Protein AF-A0A2E1NQ90-F1 (afdb_monomer)

Secondary structure (DSSP, 8-state):
------S-EEETTTTEEE--TTHHHHHHHHHTT-----SS-EEEEETT-SSS-HHHHHHHHHHHT--EEEEETT--SS--HHHHHHHHHHHHHHT--

pLDDT: mean 81.33, std 13.35, range [31.59, 95.38]

Sequence (97 aa):
MLSPVMGRAVDTEKMMSSRPPRLKGFESAIAEGRVNLPHNVAVYTGKEDQVCDSKTAAKQCERLGITDLHILENETHNLSHGVVAGLVRKALKTHSE

Solvent-accessible surface area (backbone atoms only — not comparable to full-atom values): 6062 Å² total; per-residue (Å²): 138,92,72,79,70,79,47,78,46,75,41,78,90,75,76,42,76,49,68,41,87,64,46,72,60,52,53,49,30,51,77,69,66,68,62,86,72,70,95,84,56,74,46,79,40,16,58,64,9,85,84,62,35,46,69,59,53,50,55,39,27,60,72,70,70,45,82,47,70,44,76,36,82,99,22,30,75,73,62,50,68,70,57,51,57,50,51,53,52,52,56,56,55,72,72,75,119

Mean predicted aligned error: 7.07 Å

Radius of gyration: 14.65 Å; Cα contacts (8 Å, |Δi|>4): 101; chains: 1; bounding box: 43×33×29 Å

Nearest PDB structures (foldseek):
  4ns4-assembly1_A  TM=7.300E-01  e=5.386E-02  Psychrobacter cryohalolentis K5
  5akk-assembly1_A  TM=6.798E-01  e=3.114E-01  Homo sapiens
  5ai8-assembly1_A-2  TM=6.442E-01  e=5.343E-01  Homo sapiens
  5alr-assembly1_A  TM=6.464E-01  e=9.168E-01  Homo sapiens
  7a7g-assembly1_B  TM=5.119E-01  e=5.716E-01  Homo sapiens

Foldseek 3Di:
DPDDPLAWDQDPVVRDIDGDPPRVVSLVCLVVVVDDDPPDDAAEAECAAPPCHPVNVVVSCVSNVNPRYYYDYPAYRDGDPVVVVVVVVVVVVVPVD

Structure (mmCIF, N/CA/C/O backbone):
data_AF-A0A2E1NQ90-F1
#
_entry.id   AF-A0A2E1NQ90-F1
#
loop_
_atom_site.group_PDB
_atom_site.id
_atom_site.type_symbol
_atom_site.label_atom_id
_atom_site.label_alt_id
_atom_site.label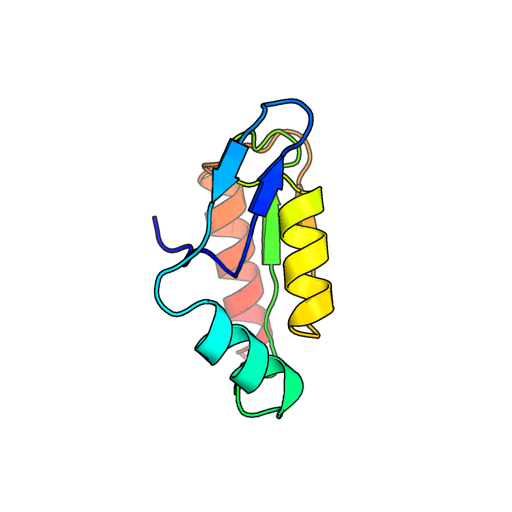_comp_id
_atom_site.label_asym_id
_atom_site.label_entity_id
_atom_site.label_seq_id
_atom_site.pdbx_PDB_ins_code
_atom_site.Cartn_x
_atom_site.Cartn_y
_atom_site.Cartn_z
_atom_site.occupancy
_atom_site.B_iso_or_equiv
_atom_site.auth_seq_id
_atom_site.auth_comp_id
_atom_site.auth_asym_id
_atom_site.auth_atom_id
_atom_site.pdbx_PDB_model_num
ATOM 1 N N . MET A 1 1 ? 6.539 -4.139 13.756 1.00 31.69 1 MET A N 1
ATOM 2 C CA . MET A 1 1 ? 6.349 -3.954 12.303 1.00 31.69 1 MET A CA 1
ATOM 3 C C . MET A 1 1 ? 5.908 -5.275 11.698 1.00 31.69 1 MET A C 1
ATOM 5 O O . MET A 1 1 ? 6.604 -6.262 11.887 1.00 31.69 1 MET A O 1
ATOM 9 N N . LEU A 1 2 ? 4.763 -5.308 11.020 1.00 31.59 2 LEU A N 1
ATOM 10 C CA . LEU A 1 2 ? 4.270 -6.470 10.272 1.00 31.59 2 LEU A CA 1
ATOM 11 C C . LEU A 1 2 ? 3.964 -6.009 8.845 1.00 31.59 2 LEU A C 1
ATOM 13 O O . LEU A 1 2 ? 2.817 -5.824 8.469 1.00 31.59 2 LEU A O 1
ATOM 17 N N . SER A 1 3 ? 5.014 -5.764 8.068 1.00 44.16 3 SER A N 1
ATOM 18 C CA . SER A 1 3 ? 4.904 -5.623 6.619 1.00 44.16 3 SER A CA 1
ATOM 19 C C . SER A 1 3 ? 5.936 -6.564 6.010 1.00 44.16 3 SER A C 1
ATOM 21 O O . SER A 1 3 ? 7.127 -6.239 6.033 1.00 44.16 3 SER A O 1
ATOM 23 N N . PRO A 1 4 ? 5.545 -7.753 5.518 1.00 52.06 4 PRO A N 1
ATOM 24 C CA . PRO A 1 4 ? 6.446 -8.530 4.684 1.00 52.06 4 PRO A CA 1
ATOM 25 C C . PRO A 1 4 ? 6.823 -7.685 3.463 1.00 52.06 4 PRO A C 1
ATOM 27 O O . PRO A 1 4 ? 5.997 -6.957 2.919 1.00 52.06 4 PRO A O 1
ATOM 30 N N . VAL A 1 5 ? 8.079 -7.764 3.027 1.00 56.25 5 VAL A N 1
ATOM 31 C CA . VAL A 1 5 ? 8.515 -7.116 1.785 1.00 56.25 5 VAL A CA 1
ATOM 32 C C . VAL A 1 5 ? 7.729 -7.753 0.634 1.00 56.25 5 VAL A C 1
ATOM 34 O O . VAL A 1 5 ? 8.007 -8.888 0.248 1.00 56.25 5 VAL A O 1
ATOM 37 N N . MET A 1 6 ? 6.731 -7.039 0.105 1.00 63.25 6 MET A N 1
ATOM 38 C CA . MET A 1 6 ? 5.756 -7.552 -0.870 1.00 63.25 6 MET A CA 1
ATOM 39 C C . MET A 1 6 ? 6.313 -7.649 -2.301 1.00 63.25 6 MET A C 1
ATOM 41 O O . MET A 1 6 ? 5.595 -7.426 -3.262 1.00 63.25 6 MET A O 1
ATOM 45 N N . GLY A 1 7 ? 7.596 -7.977 -2.470 1.00 65.12 7 GLY A N 1
ATOM 46 C CA . GLY A 1 7 ? 8.247 -8.107 -3.776 1.00 65.12 7 GLY A CA 1
ATOM 47 C C . GLY A 1 7 ? 9.455 -7.189 -3.952 1.00 65.12 7 GLY A C 1
ATOM 48 O O . GLY A 1 7 ? 9.947 -6.578 -3.008 1.00 65.12 7 GLY A O 1
ATOM 49 N N . ARG A 1 8 ? 9.991 -7.132 -5.1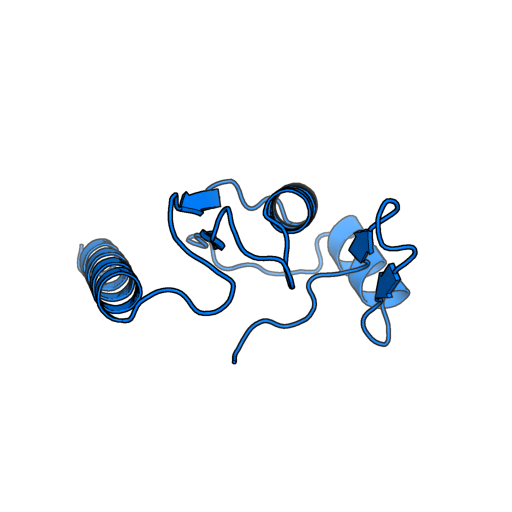76 1.00 70.94 8 ARG A N 1
ATOM 50 C CA . ARG A 1 8 ? 11.121 -6.253 -5.497 1.00 70.94 8 ARG A CA 1
ATOM 51 C C . ARG A 1 8 ? 10.697 -4.787 -5.402 1.00 70.94 8 ARG A C 1
ATOM 53 O O . ARG A 1 8 ? 9.760 -4.387 -6.091 1.00 70.94 8 ARG A O 1
ATOM 60 N N . ALA A 1 9 ? 11.439 -4.006 -4.627 1.00 69.44 9 ALA A N 1
ATOM 61 C CA . ALA A 1 9 ? 11.368 -2.551 -4.607 1.00 69.44 9 ALA A CA 1
ATOM 62 C C . ALA A 1 9 ? 12.640 -1.987 -5.252 1.00 69.44 9 ALA A C 1
ATOM 64 O O . ALA A 1 9 ? 13.748 -2.443 -4.953 1.00 69.44 9 ALA A O 1
ATOM 65 N N . VAL A 1 10 ? 12.476 -1.032 -6.168 1.00 68.25 10 VAL A N 1
ATOM 66 C CA . VAL A 1 10 ? 13.577 -0.302 -6.808 1.00 68.25 10 VAL A CA 1
ATOM 67 C C . VAL A 1 10 ? 13.262 1.178 -6.691 1.00 68.25 10 VAL A C 1
ATOM 69 O O . VAL A 1 10 ? 12.276 1.637 -7.266 1.00 68.25 10 VAL A O 1
ATOM 72 N N . ASP A 1 11 ? 14.115 1.894 -5.970 1.00 68.81 11 ASP A N 1
ATOM 73 C CA . ASP A 1 11 ? 14.109 3.348 -5.896 1.00 68.81 11 ASP A CA 1
ATOM 74 C C . ASP A 1 11 ? 15.317 3.855 -6.691 1.00 68.81 11 ASP A C 1
ATOM 76 O O . ASP A 1 11 ? 16.472 3.722 -6.274 1.00 68.81 11 ASP A O 1
ATOM 80 N N . THR A 1 12 ? 15.045 4.378 -7.887 1.00 70.69 12 THR A N 1
ATOM 81 C CA . THR A 1 12 ? 16.074 4.886 -8.800 1.00 70.69 12 THR A CA 1
ATOM 82 C C . THR A 1 12 ? 16.675 6.205 -8.332 1.00 70.69 12 THR A C 1
ATOM 84 O O . THR A 1 12 ? 17.828 6.471 -8.650 1.00 70.69 12 THR A O 1
ATOM 87 N N . GLU A 1 13 ? 15.932 7.014 -7.572 1.00 75.88 13 GLU A N 1
ATOM 88 C CA . GLU A 1 13 ? 16.425 8.294 -7.048 1.00 75.88 13 GLU A CA 1
ATOM 89 C C . GLU A 1 13 ? 17.424 8.060 -5.910 1.00 75.88 13 GLU A C 1
ATOM 91 O O . GLU A 1 13 ? 18.440 8.746 -5.818 1.00 75.88 13 GLU A O 1
ATOM 96 N N . LYS A 1 14 ? 17.186 7.029 -5.088 1.00 72.94 14 LYS A N 1
ATOM 97 C CA . LYS A 1 14 ? 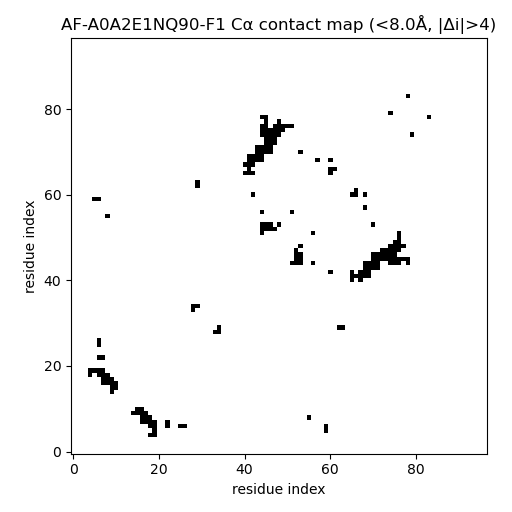18.061 6.654 -3.964 1.00 72.94 14 LYS A CA 1
ATOM 98 C C . LYS A 1 14 ? 19.108 5.588 -4.304 1.00 72.94 14 LYS A C 1
ATOM 100 O O . LYS A 1 14 ? 19.830 5.150 -3.412 1.00 72.94 14 LYS A O 1
ATOM 105 N N . MET A 1 15 ? 19.181 5.138 -5.561 1.00 77.94 15 MET A N 1
ATOM 106 C CA . MET A 1 15 ? 20.029 4.014 -5.999 1.00 77.94 15 MET A CA 1
ATOM 107 C C . MET A 1 15 ? 19.877 2.756 -5.120 1.00 77.94 15 MET A C 1
ATOM 109 O O . MET A 1 15 ? 20.832 2.017 -4.880 1.00 77.94 15 MET A O 1
ATOM 113 N N . MET A 1 16 ? 18.662 2.499 -4.632 1.00 68.75 16 MET A N 1
ATOM 114 C CA . MET A 1 16 ? 18.380 1.414 -3.698 1.00 68.75 16 MET A CA 1
ATOM 115 C C . MET A 1 16 ? 17.560 0.320 -4.381 1.00 68.75 16 MET A C 1
ATOM 117 O O . MET A 1 16 ? 16.570 0.583 -5.064 1.00 68.75 16 MET A O 1
ATOM 121 N N . SER A 1 17 ? 17.943 -0.939 -4.152 1.00 72.44 17 SER A N 1
ATOM 122 C CA . SER A 1 17 ? 17.119 -2.088 -4.522 1.00 72.44 17 SER A CA 1
ATOM 123 C C . SER A 1 17 ? 16.985 -3.050 -3.350 1.00 72.44 17 SER A C 1
ATOM 125 O O . SER A 1 17 ? 17.968 -3.388 -2.692 1.00 72.44 17 SER A O 1
ATOM 127 N N . SER A 1 18 ? 15.759 -3.497 -3.095 1.00 68.75 18 SER A N 1
ATOM 128 C CA . SER A 1 18 ? 15.454 -4.518 -2.099 1.00 68.75 18 SER A CA 1
ATOM 129 C C . SER A 1 18 ? 14.673 -5.643 -2.759 1.00 68.75 18 SER A C 1
ATOM 131 O O . SER A 1 18 ? 13.799 -5.412 -3.600 1.00 68.75 18 SER A O 1
ATOM 133 N N . ARG A 1 19 ? 15.004 -6.885 -2.401 1.00 72.00 19 ARG A N 1
ATOM 134 C CA . ARG A 1 19 ? 14.276 -8.068 -2.857 1.00 72.00 19 ARG A CA 1
ATOM 135 C C . ARG A 1 19 ? 14.104 -9.058 -1.710 1.00 72.00 19 ARG A C 1
ATOM 137 O O . ARG A 1 19 ? 15.088 -9.368 -1.037 1.00 72.00 19 ARG A O 1
ATOM 144 N N . PRO A 1 20 ? 12.895 -9.598 -1.509 1.00 70.81 20 PRO A N 1
ATOM 145 C CA . PRO A 1 20 ? 12.690 -10.648 -0.534 1.00 70.81 20 PRO A CA 1
ATOM 146 C C . PRO A 1 20 ? 13.437 -11.921 -0.963 1.00 70.81 20 PRO A C 1
ATOM 148 O O . PRO A 1 20 ? 13.602 -12.184 -2.167 1.00 70.81 20 PRO A O 1
ATOM 151 N N . PRO A 1 21 ? 13.881 -12.746 -0.001 1.00 74.44 21 PRO A N 1
ATOM 152 C CA . PRO A 1 21 ? 14.383 -14.076 -0.309 1.00 74.44 21 PRO A CA 1
ATOM 153 C C . PRO A 1 21 ? 13.315 -14.859 -1.084 1.00 74.44 21 PRO A C 1
ATOM 155 O O . PRO A 1 21 ? 12.122 -14.740 -0.820 1.00 74.44 21 PRO A O 1
ATOM 158 N N . ARG A 1 22 ? 13.750 -15.662 -2.063 1.00 80.38 22 ARG A N 1
ATOM 159 C CA . ARG A 1 22 ? 12.867 -16.444 -2.953 1.00 80.38 22 ARG A CA 1
ATOM 160 C C . ARG A 1 22 ? 11.903 -15.609 -3.814 1.00 80.38 22 ARG A C 1
ATOM 162 O O . ARG A 1 22 ? 10.882 -16.141 -4.243 1.00 80.38 22 ARG A O 1
ATOM 169 N N . LEU A 1 23 ? 12.259 -14.364 -4.156 1.00 82.12 23 LEU A N 1
ATOM 170 C CA . LEU A 1 23 ? 11.470 -13.501 -5.051 1.00 82.12 23 LEU A CA 1
ATOM 171 C C . LEU A 1 23 ? 10.929 -14.243 -6.286 1.00 82.12 23 LEU A C 1
ATOM 173 O O . LEU A 1 23 ? 9.734 -14.197 -6.533 1.00 82.12 23 LEU A O 1
ATOM 177 N N . LYS A 1 24 ? 11.768 -14.998 -7.009 1.00 83.69 24 LYS A N 1
ATOM 178 C CA . LYS A 1 24 ? 11.342 -15.743 -8.209 1.00 83.69 24 LYS A CA 1
ATOM 179 C C . LYS A 1 24 ? 10.175 -16.703 -7.934 1.00 83.69 24 LYS A C 1
ATOM 181 O O . LYS A 1 24 ? 9.260 -16.810 -8.745 1.00 83.69 24 LYS A O 1
ATOM 186 N N . GLY A 1 25 ? 10.198 -17.389 -6.791 1.00 85.88 25 GLY A N 1
ATOM 187 C CA . GLY A 1 25 ? 9.125 -18.302 -6.391 1.00 85.88 25 GLY A CA 1
ATOM 188 C C . GLY A 1 25 ? 7.829 -17.562 -6.064 1.00 85.88 25 GLY A C 1
ATOM 189 O O . GLY A 1 25 ? 6.757 -18.018 -6.452 1.00 85.88 25 GLY A O 1
ATOM 190 N N . PHE A 1 26 ? 7.935 -16.402 -5.413 1.00 83.19 26 PHE A N 1
ATOM 191 C CA . PHE A 1 26 ? 6.795 -15.528 -5.134 1.00 83.19 26 PHE A CA 1
ATOM 192 C C . PHE A 1 26 ? 6.178 -14.960 -6.418 1.00 83.19 26 PHE A C 1
ATOM 194 O O . PHE A 1 26 ? 4.971 -15.045 -6.604 1.00 83.19 26 PHE A O 1
ATOM 201 N N . GLU A 1 27 ? 7.000 -14.465 -7.346 1.00 84.62 27 GLU A N 1
ATOM 202 C CA . GLU A 1 27 ? 6.527 -13.936 -8.633 1.00 84.62 27 GLU A CA 1
ATOM 203 C C . GLU A 1 27 ? 5.835 -15.008 -9.476 1.00 84.62 27 GLU A C 1
ATOM 205 O O . GLU A 1 27 ? 4.776 -14.750 -10.040 1.00 84.62 27 GLU A O 1
ATOM 210 N N . SER A 1 28 ? 6.386 -16.226 -9.493 1.00 87.88 28 SER A N 1
ATOM 211 C CA . SER A 1 28 ? 5.750 -17.366 -10.167 1.00 87.88 28 SER A CA 1
ATOM 212 C C . SER A 1 28 ? 4.418 -17.724 -9.500 1.00 87.88 28 SER A C 1
ATOM 214 O O . SER A 1 28 ? 3.444 -18.003 -10.182 1.00 87.88 28 SER A O 1
ATOM 216 N N . ALA A 1 29 ? 4.338 -17.664 -8.165 1.00 87.25 29 ALA A N 1
ATOM 217 C CA . ALA A 1 29 ? 3.093 -17.923 -7.444 1.00 87.25 29 ALA A CA 1
ATOM 218 C C . ALA A 1 29 ? 2.001 -16.890 -7.746 1.00 87.25 29 ALA A C 1
ATOM 220 O O . ALA A 1 29 ? 0.843 -17.274 -7.866 1.00 87.25 29 ALA A O 1
ATOM 221 N N . ILE A 1 30 ? 2.358 -15.610 -7.881 1.00 84.94 30 ILE A N 1
ATOM 222 C CA . ILE A 1 30 ? 1.415 -14.563 -8.296 1.00 84.94 30 ILE A CA 1
ATOM 223 C C . ILE A 1 30 ? 0.935 -14.832 -9.725 1.00 84.94 30 ILE A C 1
ATOM 225 O O . ILE A 1 30 ? -0.267 -14.892 -9.961 1.00 84.94 30 ILE A O 1
ATOM 229 N N . ALA A 1 31 ? 1.866 -15.034 -10.664 1.00 85.06 31 ALA A N 1
ATOM 230 C CA . ALA A 1 31 ? 1.544 -15.230 -12.078 1.00 85.06 31 ALA A CA 1
ATOM 231 C C . ALA A 1 31 ? 0.687 -16.484 -12.327 1.00 85.06 31 ALA A C 1
ATOM 233 O O . ALA A 1 31 ? -0.178 -16.483 -13.195 1.00 85.06 31 ALA A O 1
ATOM 234 N N . GLU A 1 32 ? 0.911 -17.541 -11.547 1.00 90.38 32 GLU A N 1
ATOM 235 C CA . GLU A 1 32 ? 0.162 -18.800 -11.616 1.00 90.38 32 GLU A CA 1
ATOM 236 C C . GLU A 1 32 ? -1.118 -18.787 -10.756 1.00 90.38 32 GLU A C 1
ATOM 238 O O . GLU A 1 32 ? -1.770 -19.821 -10.625 1.00 90.38 32 GLU A O 1
ATOM 243 N N . GLY A 1 33 ? -1.474 -17.658 -10.127 1.00 84.50 33 GLY A N 1
ATOM 244 C CA . GLY A 1 33 ? -2.677 -17.541 -9.291 1.00 84.50 33 GLY A CA 1
ATOM 245 C C . GLY A 1 33 ? -2.656 -18.419 -8.033 1.00 84.50 33 GLY A C 1
ATOM 246 O O . GLY A 1 33 ? -3.699 -18.740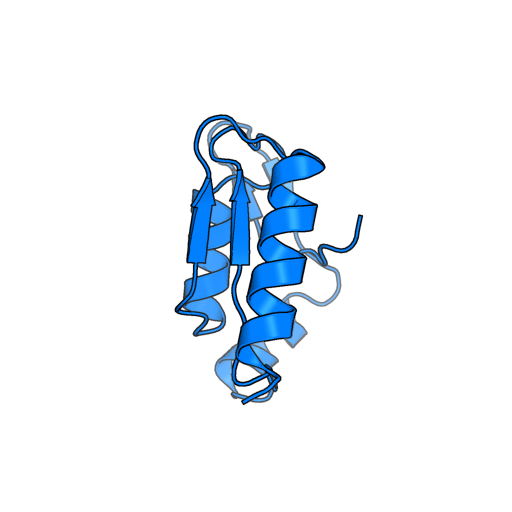 -7.476 1.00 84.50 33 GLY A O 1
ATOM 247 N N . ARG A 1 34 ? -1.468 -18.829 -7.572 1.00 88.00 34 ARG A N 1
ATOM 248 C CA . ARG A 1 34 ? -1.275 -19.681 -6.385 1.00 88.00 34 ARG A CA 1
ATOM 249 C C . ARG A 1 34 ? -1.231 -18.902 -5.071 1.00 88.00 34 ARG A C 1
ATOM 251 O O . ARG A 1 34 ? -1.113 -19.509 -4.007 1.00 88.00 34 ARG A O 1
ATOM 258 N N . VAL A 1 35 ? -1.265 -17.571 -5.127 1.00 83.31 35 VAL A N 1
ATOM 259 C CA . VAL A 1 35 ? -1.350 -16.718 -3.937 1.00 83.31 35 VAL A CA 1
ATOM 260 C C . VAL A 1 35 ? -2.819 -16.517 -3.587 1.00 83.31 35 VAL A C 1
ATOM 262 O O . VAL A 1 35 ? -3.521 -15.761 -4.248 1.00 83.31 35 VAL A O 1
ATOM 265 N N . ASN A 1 36 ? -3.271 -17.174 -2.520 1.00 82.38 36 ASN A N 1
ATOM 266 C CA . ASN A 1 36 ? -4.602 -16.946 -1.969 1.00 82.38 36 ASN A CA 1
ATOM 267 C C . ASN A 1 36 ? -4.577 -15.701 -1.081 1.00 82.38 36 ASN A C 1
ATOM 269 O O . ASN A 1 36 ? -3.964 -15.709 -0.011 1.00 82.38 36 ASN A O 1
ATOM 273 N N . LEU A 1 37 ? -5.243 -14.639 -1.526 1.00 81.00 37 LEU A N 1
ATOM 274 C CA . LEU A 1 37 ? -5.485 -13.445 -0.724 1.00 81.00 37 LEU A CA 1
ATOM 275 C C . LEU A 1 37 ? -6.885 -13.514 -0.100 1.00 81.00 37 LEU A C 1
ATOM 277 O O . LEU A 1 37 ? -7.799 -14.063 -0.720 1.00 81.00 37 LEU A O 1
ATOM 281 N N . PRO A 1 38 ? -7.083 -12.960 1.108 1.00 82.69 38 PRO A N 1
ATOM 282 C CA . PRO A 1 38 ? -8.424 -12.719 1.624 1.00 82.69 38 PRO A CA 1
ATOM 283 C C . PRO A 1 38 ? -9.236 -11.869 0.637 1.00 82.69 38 PRO A C 1
ATOM 285 O O . PRO A 1 38 ? -8.688 -10.983 -0.014 1.00 82.69 38 PRO A O 1
ATOM 288 N N . HIS A 1 39 ? -10.549 -12.091 0.565 1.00 77.38 39 HIS A N 1
ATOM 289 C CA . HIS A 1 39 ? -11.426 -11.290 -0.300 1.00 77.38 39 HIS A CA 1
ATOM 290 C C . HIS A 1 39 ? -11.471 -9.809 0.100 1.00 77.38 39 HIS A C 1
ATOM 292 O O . HIS A 1 39 ? -11.645 -8.946 -0.754 1.00 77.38 39 HIS A O 1
ATOM 298 N N . ASN A 1 40 ? -11.264 -9.519 1.387 1.00 83.44 40 ASN A N 1
ATOM 299 C CA . ASN A 1 40 ? -11.347 -8.174 1.944 1.00 83.44 40 ASN A CA 1
ATOM 300 C C . ASN A 1 40 ? -9.959 -7.749 2.434 1.00 83.44 40 ASN A C 1
ATOM 302 O O . ASN A 1 40 ? -9.639 -7.880 3.616 1.00 83.44 40 ASN A O 1
ATOM 306 N N . VAL A 1 41 ? -9.116 -7.282 1.512 1.00 87.56 41 VAL A N 1
ATOM 307 C CA . VAL A 1 41 ? -7.802 -6.703 1.829 1.00 87.56 41 VAL A CA 1
ATOM 308 C C . VAL A 1 41 ? -7.815 -5.225 1.477 1.00 87.56 41 VAL A C 1
ATO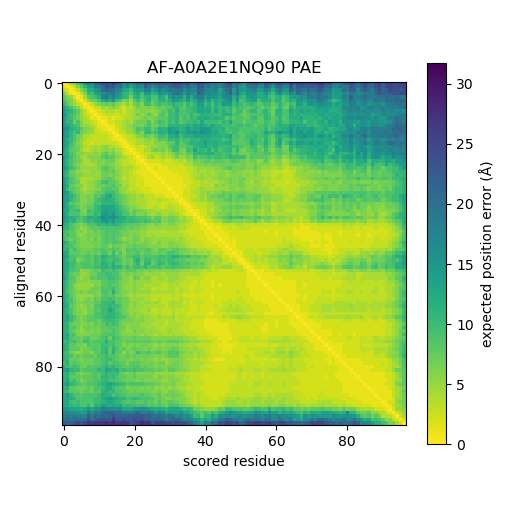M 310 O O . VAL A 1 41 ? -7.983 -4.876 0.313 1.00 87.56 41 VAL A O 1
ATOM 313 N N . ALA A 1 42 ? -7.569 -4.389 2.484 1.00 90.38 42 ALA A N 1
ATOM 314 C CA . ALA A 1 42 ? -7.320 -2.964 2.328 1.00 90.38 42 ALA A CA 1
ATOM 315 C C . ALA A 1 42 ? -5.877 -2.640 2.732 1.00 90.38 42 ALA A C 1
ATOM 317 O O . ALA A 1 42 ? -5.382 -3.136 3.749 1.00 90.38 42 ALA A O 1
ATOM 318 N N . VAL A 1 43 ? -5.204 -1.802 1.948 1.00 90.50 43 VAL A N 1
ATOM 319 C CA . VAL A 1 43 ? -3.827 -1.363 2.195 1.00 90.50 43 VAL A CA 1
ATOM 320 C C . VAL A 1 43 ? -3.827 0.129 2.491 1.00 90.50 43 VAL A C 1
ATOM 322 O O . VAL A 1 43 ? -4.387 0.921 1.741 1.00 90.50 43 VAL A O 1
ATOM 325 N N . TYR A 1 44 ? -3.164 0.516 3.579 1.00 92.56 44 TYR A N 1
ATOM 326 C CA . TYR A 1 44 ? -2.999 1.907 3.992 1.00 92.56 44 TYR A CA 1
ATOM 327 C C . TYR A 1 44 ? -1.509 2.234 4.041 1.00 92.56 44 TYR A C 1
ATOM 329 O O . TYR A 1 44 ? -0.748 1.539 4.712 1.00 92.56 44 TYR A O 1
ATOM 337 N N . THR A 1 45 ? -1.092 3.281 3.333 1.00 91.75 45 THR A N 1
ATOM 338 C CA . THR A 1 45 ? 0.303 3.742 3.293 1.00 91.75 45 THR A CA 1
ATOM 339 C C . THR A 1 45 ? 0.368 5.247 3.520 1.00 91.75 45 THR A C 1
ATOM 341 O O . THR A 1 45 ? -0.509 5.986 3.071 1.00 91.75 45 THR A O 1
ATOM 344 N N . GLY A 1 46 ? 1.387 5.700 4.247 1.00 92.62 46 GLY A N 1
ATOM 345 C CA . GLY A 1 46 ? 1.646 7.118 4.446 1.00 92.62 46 GLY A CA 1
ATOM 346 C C . GLY A 1 46 ? 2.251 7.748 3.193 1.00 92.62 46 GLY A C 1
ATOM 347 O O . GLY A 1 46 ? 3.148 7.177 2.572 1.00 92.62 46 GLY A O 1
ATOM 348 N N . LYS A 1 47 ? 1.778 8.928 2.796 1.00 92.00 47 LYS A N 1
ATOM 349 C CA . LYS A 1 47 ? 2.318 9.638 1.630 1.00 92.00 47 LYS A CA 1
ATOM 350 C C . LYS A 1 47 ? 3.769 10.058 1.837 1.00 92.00 47 LYS A C 1
ATOM 352 O O . LYS A 1 47 ? 4.550 10.024 0.887 1.00 92.00 47 LYS A O 1
ATOM 357 N N . GLU A 1 48 ? 4.126 10.423 3.064 1.00 89.69 48 GLU A N 1
ATOM 358 C CA . GLU A 1 48 ? 5.476 10.821 3.451 1.00 89.69 48 GLU A CA 1
ATOM 359 C C . GLU A 1 48 ? 6.325 9.629 3.944 1.00 89.69 48 GLU A C 1
ATOM 361 O O . GLU A 1 48 ? 7.392 9.822 4.533 1.00 89.69 48 GLU A O 1
ATOM 366 N N . ASP A 1 49 ? 5.886 8.384 3.709 1.00 85.31 49 ASP A N 1
ATOM 367 C CA . ASP A 1 49 ? 6.682 7.186 3.977 1.00 85.31 49 ASP A CA 1
ATOM 368 C C . ASP A 1 49 ? 7.914 7.130 3.052 1.00 85.31 49 ASP A C 1
ATOM 370 O O . ASP A 1 49 ? 7.825 6.8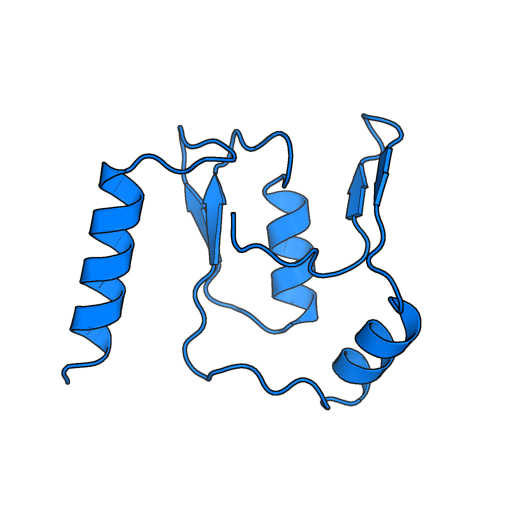78 1.851 1.00 85.31 49 ASP A O 1
ATOM 374 N N . GLN A 1 50 ? 9.098 7.359 3.625 1.00 79.31 50 GLN A N 1
ATOM 375 C CA . GLN A 1 50 ? 10.370 7.286 2.900 1.00 79.31 50 GLN A CA 1
ATOM 376 C C . GLN A 1 50 ? 10.973 5.873 2.837 1.00 79.31 50 GLN A C 1
ATOM 378 O O . GLN A 1 50 ? 11.981 5.686 2.147 1.00 79.31 50 GLN A O 1
ATOM 383 N N . VAL A 1 51 ? 10.406 4.911 3.570 1.00 75.44 51 VAL A N 1
ATOM 384 C CA . VAL A 1 51 ? 10.869 3.518 3.676 1.00 75.44 51 VAL A CA 1
ATOM 385 C C . VAL A 1 51 ? 10.089 2.624 2.715 1.00 75.44 51 VAL A C 1
ATOM 387 O O . VAL A 1 51 ? 10.689 1.853 1.968 1.00 75.44 51 VAL A O 1
ATOM 390 N N . CYS A 1 52 ? 8.763 2.739 2.717 1.00 73.56 52 CYS A N 1
ATOM 391 C CA . CYS A 1 52 ? 7.861 2.068 1.790 1.00 73.56 52 CYS A CA 1
ATOM 392 C C . CYS A 1 52 ? 7.039 3.127 1.056 1.00 73.56 52 CYS A C 1
ATOM 394 O O . CYS A 1 52 ? 5.904 3.418 1.425 1.00 73.56 52 CYS A O 1
ATOM 396 N N . ASP A 1 53 ? 7.641 3.734 0.033 1.00 79.00 53 ASP A N 1
ATOM 397 C CA . ASP A 1 53 ? 6.992 4.826 -0.682 1.00 79.00 53 ASP A CA 1
ATOM 398 C C . ASP A 1 53 ? 5.638 4.393 -1.281 1.00 79.00 53 ASP A C 1
ATOM 400 O O . ASP A 1 53 ? 5.428 3.243 -1.692 1.00 79.00 53 ASP A O 1
ATOM 404 N N . SER A 1 54 ? 4.710 5.344 -1.359 1.00 84.12 54 SER A N 1
ATOM 405 C CA . SER A 1 54 ? 3.345 5.097 -1.833 1.00 84.12 54 SER A CA 1
ATOM 406 C C . SER A 1 54 ? 3.275 4.572 -3.277 1.00 84.12 54 SER A C 1
ATOM 408 O O . SER A 1 54 ? 2.354 3.823 -3.612 1.00 84.12 54 SER A O 1
ATOM 410 N N . LYS A 1 55 ? 4.260 4.878 -4.137 1.00 84.50 55 LYS A N 1
ATOM 411 C CA . LYS A 1 55 ? 4.335 4.337 -5.509 1.00 84.50 55 LYS A CA 1
ATOM 412 C C . LYS A 1 55 ? 4.703 2.854 -5.486 1.00 84.50 55 LYS A C 1
ATOM 414 O O . LYS A 1 55 ? 4.182 2.076 -6.285 1.00 84.50 55 LYS A O 1
ATOM 419 N N . THR A 1 56 ? 5.590 2.450 -4.583 1.00 81.31 56 THR A N 1
ATOM 420 C CA . THR A 1 56 ? 5.947 1.051 -4.356 1.00 81.31 56 THR A CA 1
ATOM 421 C C . THR A 1 56 ? 4.740 0.282 -3.828 1.00 81.31 56 THR A C 1
ATOM 423 O O . THR A 1 56 ? 4.432 -0.780 -4.370 1.00 81.31 56 THR A O 1
ATOM 426 N N . ALA A 1 57 ? 4.003 0.836 -2.860 1.00 84.75 57 ALA A N 1
ATOM 427 C CA . ALA A 1 57 ? 2.757 0.239 -2.376 1.00 84.75 57 ALA A CA 1
ATOM 428 C C . ALA A 1 57 ? 1.731 0.044 -3.510 1.00 84.75 57 ALA A C 1
ATOM 430 O O . ALA A 1 57 ? 1.188 -1.053 -3.657 1.00 84.75 57 ALA A O 1
ATOM 431 N N . ALA A 1 58 ? 1.541 1.054 -4.369 1.00 87.81 58 ALA A N 1
ATOM 432 C CA . ALA A 1 58 ? 0.656 0.974 -5.533 1.00 87.81 58 ALA A CA 1
ATOM 433 C C . ALA A 1 58 ? 1.039 -0.155 -6.498 1.00 87.81 58 ALA A C 1
ATOM 435 O O . ALA A 1 58 ? 0.194 -0.978 -6.851 1.00 87.81 58 ALA A O 1
ATOM 436 N N . LYS A 1 59 ? 2.325 -0.262 -6.852 1.00 84.12 59 LYS A N 1
ATOM 437 C CA . LYS A 1 59 ? 2.819 -1.332 -7.732 1.00 84.12 59 LYS A CA 1
ATOM 438 C C . LYS A 1 59 ? 2.603 -2.724 -7.144 1.00 84.12 59 LYS A C 1
ATOM 440 O O . LYS A 1 59 ? 2.299 -3.652 -7.886 1.00 84.12 59 LYS A O 1
ATOM 445 N N . GLN A 1 60 ? 2.782 -2.910 -5.834 1.00 82.75 60 GLN A N 1
ATOM 446 C CA . GLN A 1 60 ? 2.543 -4.230 -5.240 1.00 82.75 60 GLN A CA 1
ATOM 447 C C . GLN A 1 60 ? 1.051 -4.558 -5.158 1.00 82.75 60 GLN A C 1
ATOM 449 O O . GLN A 1 60 ? 0.687 -5.706 -5.402 1.00 82.75 60 GLN A O 1
ATOM 454 N N . CYS A 1 61 ? 0.193 -3.572 -4.883 1.00 87.56 61 CYS A N 1
ATOM 455 C CA . CYS A 1 61 ? -1.257 -3.771 -4.897 1.00 87.56 61 CYS A CA 1
ATOM 456 C C . CYS A 1 61 ? -1.744 -4.187 -6.289 1.00 87.56 61 CYS A C 1
ATOM 458 O O . CYS A 1 61 ? -2.441 -5.190 -6.406 1.00 87.56 61 CYS A O 1
ATOM 460 N N 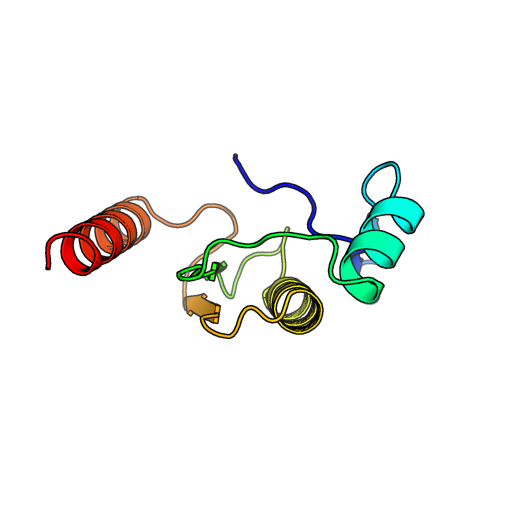. GLU A 1 62 ? -1.285 -3.502 -7.343 1.00 86.94 62 GLU A N 1
ATOM 461 C CA . GLU A 1 62 ? -1.583 -3.852 -8.738 1.00 86.94 62 GLU A CA 1
ATOM 462 C C . GLU A 1 62 ? -1.183 -5.300 -9.058 1.00 86.94 62 GLU A C 1
ATOM 464 O O . GLU A 1 62 ? -1.988 -6.077 -9.566 1.00 86.94 62 GLU A O 1
ATOM 469 N N . ARG A 1 63 ? 0.040 -5.702 -8.691 1.00 83.12 63 ARG A N 1
ATOM 470 C CA . ARG A 1 63 ? 0.538 -7.069 -8.927 1.00 83.12 63 ARG A CA 1
ATOM 471 C C . ARG A 1 63 ? -0.254 -8.141 -8.188 1.00 83.12 63 ARG A C 1
ATOM 473 O O . ARG A 1 63 ? -0.327 -9.267 -8.666 1.00 83.12 63 ARG A O 1
ATOM 480 N N . LEU A 1 64 ? -0.777 -7.811 -7.013 1.00 83.50 64 LEU A N 1
ATOM 481 C CA . LEU A 1 64 ? -1.542 -8.721 -6.166 1.00 83.50 64 LEU A CA 1
ATOM 482 C C . LEU A 1 64 ? -3.050 -8.670 -6.451 1.00 83.50 64 LEU A C 1
ATOM 484 O O . LEU A 1 64 ? -3.795 -9.429 -5.842 1.00 83.50 64 LEU A O 1
ATOM 488 N N . GLY A 1 65 ? -3.509 -7.797 -7.352 1.00 86.50 65 GLY A N 1
ATOM 489 C CA . GLY A 1 65 ? -4.937 -7.586 -7.593 1.00 86.50 65 GLY A CA 1
ATOM 490 C C . GLY A 1 65 ? -5.672 -6.960 -6.400 1.00 86.50 65 GLY A C 1
ATOM 491 O O . GLY A 1 65 ? -6.882 -7.119 -6.276 1.00 86.50 65 GLY A O 1
ATOM 492 N N . ILE A 1 66 ? -4.956 -6.264 -5.511 1.00 89.00 66 ILE A N 1
ATOM 493 C CA . ILE A 1 66 ? -5.545 -5.530 -4.387 1.00 89.00 66 ILE A CA 1
ATOM 494 C C . ILE A 1 66 ? -6.020 -4.177 -4.911 1.00 89.00 66 ILE A C 1
ATOM 496 O O . ILE A 1 66 ? -5.214 -3.348 -5.331 1.00 89.00 66 ILE A O 1
ATOM 500 N N . THR A 1 67 ? -7.328 -3.945 -4.875 1.00 90.19 67 THR A N 1
ATOM 501 C CA . THR A 1 67 ? -7.938 -2.712 -5.395 1.00 90.19 67 THR A CA 1
ATOM 502 C C . THR A 1 67 ? -8.159 -1.646 -4.326 1.00 90.19 67 THR A C 1
ATOM 504 O O . THR A 1 67 ? -8.290 -0.472 -4.660 1.00 90.19 67 THR A O 1
ATOM 507 N N . ASP A 1 68 ? -8.204 -2.032 -3.050 1.00 91.88 68 ASP A N 1
ATOM 508 C CA . ASP A 1 68 ? -8.522 -1.130 -1.939 1.00 91.88 68 ASP A CA 1
ATOM 509 C C . ASP A 1 68 ? -7.244 -0.546 -1.312 1.00 91.88 68 ASP A C 1
ATOM 511 O O . ASP A 1 68 ? -6.806 -0.932 -0.227 1.00 91.88 68 ASP A O 1
ATOM 515 N N . LEU A 1 69 ? -6.582 0.345 -2.055 1.00 92.44 69 LEU A N 1
ATOM 516 C CA . LEU A 1 69 ? -5.382 1.061 -1.616 1.00 92.44 69 LEU A CA 1
ATOM 517 C C . LEU A 1 69 ? -5.720 2.500 -1.218 1.00 92.44 69 LEU A C 1
ATOM 519 O O . LEU A 1 69 ? -6.283 3.265 -2.001 1.00 92.44 69 LEU A O 1
ATOM 523 N N . HIS A 1 70 ? -5.268 2.902 -0.034 1.00 94.38 70 HIS A N 1
ATOM 524 C CA . HIS A 1 70 ? -5.416 4.250 0.491 1.00 94.38 70 HIS A CA 1
ATOM 525 C C . HIS A 1 70 ? -4.058 4.871 0.816 1.00 94.38 70 HIS A C 1
ATOM 527 O O . HIS A 1 70 ? -3.279 4.338 1.610 1.00 94.38 70 HIS A O 1
ATOM 533 N N . ILE A 1 71 ? -3.810 6.042 0.234 1.00 94.12 71 ILE A N 1
ATOM 534 C CA . ILE A 1 71 ? -2.645 6.872 0.534 1.00 94.12 71 ILE A CA 1
ATOM 535 C C . ILE A 1 71 ? -3.096 7.957 1.510 1.00 94.12 71 ILE A C 1
ATOM 537 O O . ILE A 1 71 ? -4.030 8.706 1.224 1.00 94.12 71 ILE A O 1
ATOM 541 N N . LEU A 1 72 ? -2.462 8.004 2.675 1.00 94.81 72 LEU A N 1
ATOM 542 C CA . LEU A 1 72 ? -2.815 8.903 3.765 1.00 94.81 72 LEU A CA 1
ATOM 543 C C . LEU A 1 72 ? -1.879 10.114 3.757 1.00 94.81 72 LEU A C 1
ATOM 545 O O . LEU A 1 72 ? -0.663 9.961 3.840 1.00 94.81 72 LEU A O 1
ATOM 549 N N . GLU A 1 73 ? -2.452 11.310 3.633 1.00 94.19 73 GLU A N 1
ATOM 550 C CA . GLU A 1 73 ? -1.724 12.582 3.716 1.00 94.19 73 GLU A CA 1
ATOM 551 C C . GLU A 1 73 ? -1.246 12.840 5.155 1.00 94.19 73 GLU A C 1
ATOM 553 O O . GLU A 1 73 ? -1.998 12.595 6.101 1.00 94.19 73 GLU A O 1
ATOM 558 N N . ASN A 1 74 ? -0.054 13.422 5.319 1.00 94.12 74 ASN A N 1
ATOM 559 C CA . ASN A 1 74 ? 0.571 13.721 6.617 1.00 94.12 74 ASN A CA 1
ATOM 560 C C . ASN A 1 74 ? 0.878 12.482 7.481 1.00 94.12 74 ASN A C 1
ATOM 562 O O . ASN A 1 74 ? 0.967 12.579 8.707 1.00 94.12 74 ASN A O 1
ATOM 566 N N . GLU A 1 75 ? 1.042 11.322 6.856 1.00 94.00 75 GLU A N 1
ATOM 567 C CA . GLU A 1 75 ? 1.380 10.064 7.504 1.00 94.00 75 GLU A CA 1
ATOM 568 C C . GLU A 1 75 ? 2.685 9.500 6.932 1.00 94.00 75 GLU A C 1
ATOM 570 O O . GLU A 1 75 ? 2.964 9.545 5.734 1.00 94.00 75 GLU A O 1
ATOM 575 N N . THR A 1 76 ? 3.499 8.927 7.814 1.00 91.94 76 THR A N 1
ATOM 576 C CA . THR A 1 76 ? 4.823 8.387 7.467 1.00 91.94 76 THR A CA 1
ATOM 577 C C . THR A 1 76 ? 4.821 6.859 7.548 1.00 91.94 76 THR A C 1
ATOM 579 O O . THR A 1 76 ? 3.768 6.235 7.654 1.00 91.94 76 THR A O 1
ATOM 582 N N . HIS A 1 77 ? 6.005 6.237 7.538 1.00 87.31 77 HIS A N 1
ATOM 583 C CA . HIS A 1 77 ? 6.147 4.785 7.669 1.00 87.31 77 HIS A CA 1
ATOM 584 C C . HIS A 1 77 ? 5.438 4.202 8.894 1.00 87.31 77 HIS A C 1
ATOM 586 O O . HIS A 1 77 ? 4.807 3.147 8.832 1.00 87.31 77 HIS A O 1
ATOM 592 N N . ASN A 1 78 ? 5.536 4.904 10.022 1.00 90.38 78 ASN A N 1
ATOM 593 C CA . ASN A 1 78 ? 4.808 4.552 11.228 1.00 90.38 78 ASN A CA 1
ATOM 594 C C . ASN A 1 78 ? 3.542 5.401 11.274 1.00 90.38 78 ASN A C 1
ATOM 596 O O . ASN A 1 78 ? 3.584 6.538 11.745 1.00 90.38 78 ASN A O 1
ATOM 600 N N . LEU A 1 79 ? 2.438 4.833 10.784 1.00 90.81 79 LEU A N 1
ATOM 601 C CA . LEU A 1 79 ? 1.127 5.473 10.855 1.00 90.81 79 LEU A CA 1
ATOM 602 C C . LEU A 1 79 ? 0.797 5.868 12.298 1.00 90.81 79 LEU A C 1
ATOM 604 O O . LEU A 1 79 ? 1.044 5.105 13.242 1.00 90.81 79 LEU A O 1
ATOM 608 N N . SER A 1 80 ? 0.208 7.048 12.470 1.00 94.44 80 SER A N 1
ATOM 609 C CA . SER A 1 80 ? -0.158 7.560 13.783 1.00 94.44 80 SER A CA 1
ATOM 610 C C . SER A 1 80 ? -1.151 6.632 14.491 1.00 94.44 80 SER A C 1
ATOM 612 O O . SER A 1 80 ? -2.037 6.017 13.891 1.00 94.44 80 SER A O 1
ATOM 614 N N . HIS A 1 81 ? -1.035 6.541 15.817 1.00 94.19 81 HIS A N 1
ATOM 615 C CA . HIS A 1 81 ? -1.881 5.649 16.612 1.00 94.19 81 HIS A CA 1
ATOM 616 C C . HIS A 1 81 ? -3.381 5.949 16.440 1.00 94.19 81 HIS A C 1
ATOM 618 O O . HIS A 1 81 ? -4.202 5.033 16.402 1.00 94.19 81 HIS A O 1
ATOM 624 N N . GLY A 1 82 ? -3.747 7.231 16.316 1.00 95.38 82 GLY A N 1
ATOM 625 C CA . GLY A 1 82 ? -5.131 7.653 16.090 1.00 95.38 82 GLY A CA 1
ATOM 626 C C . GLY A 1 82 ? -5.693 7.121 14.772 1.00 95.38 82 GLY A C 1
ATOM 627 O O . GLY A 1 82 ? -6.796 6.568 14.759 1.00 95.38 82 GLY A O 1
ATOM 628 N N . VAL A 1 83 ? -4.905 7.217 13.696 1.00 94.81 83 VAL A N 1
ATOM 629 C CA . VAL A 1 83 ? -5.245 6.665 12.382 1.00 94.81 83 VAL A CA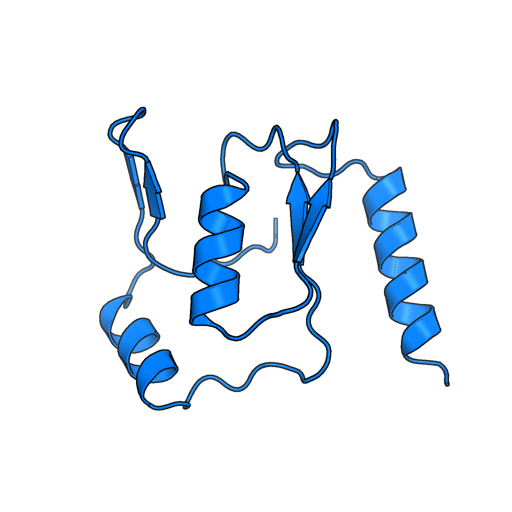 1
ATOM 630 C C . VAL A 1 83 ? -5.379 5.151 12.458 1.00 94.81 83 VAL A C 1
ATOM 632 O O . VAL A 1 83 ? -6.444 4.629 12.135 1.00 94.81 83 VAL A O 1
ATOM 635 N N . VAL A 1 84 ? -4.369 4.442 12.971 1.00 94.12 84 VAL A N 1
ATOM 636 C CA . VAL A 1 84 ? -4.399 2.972 13.074 1.00 94.12 84 VAL A CA 1
ATOM 637 C C . VAL A 1 84 ? -5.612 2.493 13.875 1.00 94.12 84 VAL A C 1
ATOM 639 O O . VAL A 1 84 ? -6.352 1.624 13.417 1.00 94.12 84 VAL A O 1
ATOM 642 N N . ALA A 1 85 ? -5.883 3.093 15.037 1.00 94.62 85 ALA A N 1
ATOM 643 C CA . ALA A 1 85 ? -7.040 2.735 15.854 1.00 94.62 85 ALA A CA 1
ATOM 644 C C . ALA A 1 85 ? -8.374 3.006 15.131 1.00 94.62 85 ALA A C 1
ATOM 646 O O . ALA A 1 85 ? -9.335 2.249 15.286 1.00 94.62 85 ALA A O 1
ATOM 647 N N . GLY A 1 86 ? -8.456 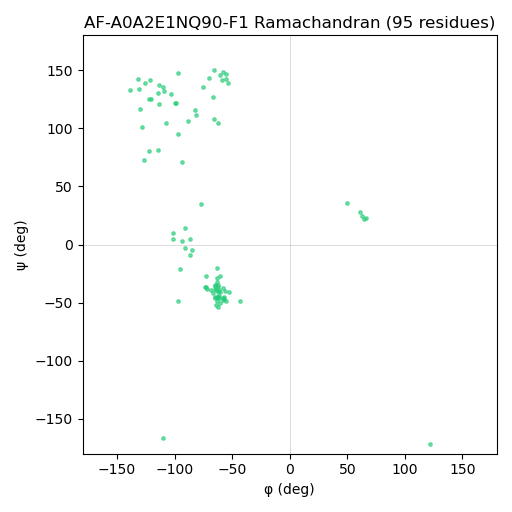4.082 14.344 1.00 94.81 86 GLY A N 1
ATOM 648 C CA . GLY A 1 86 ? -9.607 4.379 13.490 1.00 94.81 86 GLY A CA 1
ATOM 649 C C . GLY A 1 86 ? -9.823 3.320 12.407 1.00 94.81 86 GLY A C 1
ATOM 650 O O . GLY A 1 86 ? -10.932 2.801 12.273 1.00 94.81 86 GLY A O 1
ATOM 651 N N . LEU A 1 87 ? -8.758 2.958 11.691 1.00 92.94 87 LEU A N 1
ATOM 652 C CA . LEU A 1 87 ? -8.781 1.965 10.615 1.00 92.94 87 LEU A CA 1
ATOM 653 C C . LEU A 1 87 ? -9.171 0.575 11.122 1.00 92.94 87 LEU A C 1
ATOM 655 O O . LEU A 1 87 ? -10.052 -0.059 10.547 1.00 92.94 87 LEU A O 1
ATOM 659 N N . VAL A 1 88 ? -8.593 0.134 12.242 1.00 91.75 88 VAL A N 1
ATOM 660 C CA . VAL A 1 88 ? -8.939 -1.154 12.863 1.00 91.75 88 VAL A CA 1
ATOM 661 C C . VAL A 1 88 ? -10.411 -1.181 13.275 1.00 91.75 88 VAL A C 1
ATOM 663 O O . VAL A 1 88 ? -11.115 -2.144 12.981 1.00 91.75 88 VAL A O 1
ATOM 666 N N . ARG A 1 89 ? -10.921 -0.110 13.899 1.00 93.44 89 ARG A N 1
ATOM 667 C CA . ARG A 1 89 ? -12.349 -0.018 14.247 1.00 93.44 89 ARG A CA 1
ATOM 668 C C . ARG A 1 89 ? -13.251 -0.073 13.019 1.00 93.44 89 ARG A C 1
ATOM 670 O O . ARG A 1 89 ? -14.292 -0.721 13.080 1.00 93.44 89 ARG A O 1
ATOM 677 N N . LYS A 1 90 ? -12.874 0.600 11.929 1.00 89.38 90 LYS A N 1
ATOM 678 C CA . LYS A 1 90 ? -13.612 0.553 10.661 1.00 89.38 90 LYS A CA 1
ATOM 679 C C . LYS A 1 90 ? -13.653 -0.877 10.120 1.00 89.38 90 LYS A C 1
ATOM 681 O O . LYS A 1 90 ? -14.740 -1.373 9.862 1.00 89.38 90 LYS A O 1
ATOM 686 N N . ALA A 1 91 ? -12.502 -1.544 10.039 1.00 86.94 91 ALA A N 1
ATOM 687 C CA . ALA A 1 91 ? -12.407 -2.919 9.556 1.00 86.94 91 ALA A CA 1
ATOM 688 C C . ALA A 1 91 ? -13.279 -3.883 10.380 1.00 86.94 91 ALA A C 1
ATOM 690 O O . ALA A 1 91 ? -14.050 -4.648 9.814 1.00 86.94 91 ALA A O 1
ATOM 691 N N . LEU A 1 92 ? -13.230 -3.801 11.714 1.00 87.06 92 LEU A N 1
ATOM 692 C CA . LEU A 1 92 ? -14.028 -4.667 12.592 1.00 87.06 92 LEU A CA 1
ATOM 693 C C . LEU A 1 92 ? -15.542 -4.439 12.459 1.00 87.06 92 LEU A C 1
ATOM 695 O O . LEU A 1 92 ? -16.310 -5.396 12.541 1.00 87.06 92 LEU A O 1
ATOM 699 N N . LYS A 1 93 ? -15.982 -3.194 12.231 1.00 84.88 93 LYS A N 1
ATOM 700 C CA . LYS A 1 93 ? -17.401 -2.895 11.981 1.00 84.88 93 LYS A CA 1
ATOM 701 C C . LYS A 1 93 ? -17.895 -3.491 10.666 1.00 84.88 93 LYS A C 1
ATOM 703 O O . LYS A 1 93 ? -18.970 -4.069 10.658 1.00 84.88 93 LYS A O 1
ATOM 708 N N . THR A 1 94 ? -17.102 -3.410 9.598 1.00 68.44 94 THR A N 1
ATOM 709 C CA . THR A 1 94 ? -17.469 -3.951 8.276 1.00 68.44 94 THR A CA 1
ATOM 710 C C . THR A 1 94 ? -17.661 -5.476 8.279 1.00 68.44 94 THR A C 1
ATOM 712 O O . THR A 1 94 ? -18.310 -6.008 7.391 1.00 68.44 94 THR A O 1
ATOM 715 N N . HIS A 1 95 ? -17.111 -6.187 9.267 1.00 59.38 95 HIS A N 1
ATOM 716 C CA . HIS A 1 95 ? -17.227 -7.645 9.406 1.00 59.38 95 HIS A CA 1
ATOM 717 C C . HIS A 1 95 ? -18.266 -8.102 10.445 1.00 59.38 95 HIS A C 1
ATOM 719 O O . HIS A 1 95 ? -18.338 -9.291 10.743 1.00 59.38 95 HIS A O 1
ATOM 725 N N . SER A 1 96 ? -19.022 -7.170 11.035 1.00 57.47 96 SER A N 1
ATOM 726 C CA . SER A 1 96 ? -20.069 -7.465 12.027 1.00 57.47 96 SER A CA 1
ATOM 727 C C . SER A 1 96 ? -21.491 -7.426 11.438 1.00 57.47 96 SER A C 1
ATOM 729 O O . SER A 1 96 ? -22.457 -7.461 12.199 1.00 57.47 96 SER A O 1
ATOM 731 N N . GLU A 1 97 ? -21.611 -7.350 10.110 1.00 44.09 97 GLU A N 1
ATOM 732 C CA . GLU A 1 97 ? -22.852 -7.460 9.323 1.00 44.09 97 GLU A CA 1
ATOM 733 C C . GLU A 1 97 ? -22.804 -8.727 8.459 1.00 44.09 97 GLU A C 1
ATOM 735 O O . GLU A 1 97 ? -23.870 -9.362 8.301 1.00 44.09 97 GLU A O 1
#